Protein AF-A0A1I7Z7X7-F1 (afdb_monomer_lite)

Sequence (152 aa):
MQLVALAAGGVMTITGSTFNYYLDKIFGMIIESGWWLYVALTATLAVDRLLIFHCPNSSRISTLLLGLSWLLWIIVAVILSLPSYGITYNSDGRYYFWEYNNEEGSVIMAKVDLYYDLVVFSFTFVIYIVVFVYVIKVKSSRSKLLSSTLKP

pLDDT: mean 83.37, std 8.76, range [47.69, 94.94]

Foldseek 3Di:
DLVVLVVQLVVCQVVLHHDPPVVQQVSQLCNVLVVQLVLLVLLLVLVVLLCVLVPVPVVVVSVVSNVVSVVSSVVSSVLSPDPQWGWGCCDPSHSDDTATDPGPSSVVVVVVSVVSNVVSVVSSVVSVVVSVVSVVVVVVVVVVVVVVVPDD

Structure (mmCIF, N/CA/C/O backbone):
data_AF-A0A1I7Z7X7-F1
#
_entry.id   AF-A0A1I7Z7X7-F1
#
loop_
_atom_site.group_PDB
_atom_site.id
_atom_site.type_symbol
_atom_site.label_atom_id
_atom_site.label_alt_id
_atom_site.label_comp_id
_atom_site.label_asym_id
_atom_site.label_entity_id
_atom_site.label_seq_id
_atom_site.pdbx_PDB_ins_code
_atom_site.Cartn_x
_atom_site.Cartn_y
_atom_site.Cartn_z
_atom_site.occupancy
_atom_site.B_iso_or_equiv
_atom_site.auth_seq_id
_atom_site.auth_comp_id
_atom_site.auth_asym_id
_atom_site.auth_atom_id
_atom_site.pdbx_PDB_model_num
ATOM 1 N N . MET A 1 1 ? 2.830 8.952 -3.675 1.00 60.75 1 MET A N 1
ATOM 2 C CA . MET A 1 1 ? 4.023 8.777 -4.535 1.00 60.75 1 MET A CA 1
ATOM 3 C C . MET A 1 1 ? 3.721 8.057 -5.850 1.00 60.75 1 MET A C 1
ATOM 5 O O . MET A 1 1 ? 4.344 8.390 -6.846 1.00 60.75 1 MET A O 1
ATOM 9 N N . GLN A 1 2 ? 2.734 7.155 -5.905 1.00 78.69 2 GLN A N 1
ATOM 10 C CA . GLN A 1 2 ? 2.407 6.372 -7.111 1.00 78.69 2 GLN A CA 1
ATOM 11 C C . GLN A 1 2 ? 1.992 7.207 -8.339 1.00 78.69 2 GLN A C 1
ATOM 13 O O . GLN A 1 2 ? 2.300 6.836 -9.464 1.00 78.69 2 GLN A O 1
ATOM 18 N N . LEU A 1 3 ? 1.350 8.365 -8.138 1.00 83.06 3 LEU A N 1
ATOM 19 C CA . LEU A 1 3 ? 0.850 9.220 -9.227 1.00 83.06 3 LEU A CA 1
ATOM 20 C C . LEU A 1 3 ? 1.932 9.663 -10.220 1.00 83.06 3 LEU A C 1
ATOM 22 O O . LEU A 1 3 ? 1.652 9.761 -11.408 1.00 83.06 3 LEU A O 1
ATOM 26 N N . VAL A 1 4 ? 3.159 9.914 -9.752 1.00 83.06 4 VAL A N 1
ATOM 27 C CA . VAL A 1 4 ? 4.264 10.354 -10.622 1.00 83.06 4 VAL A CA 1
ATOM 28 C C . VAL A 1 4 ? 4.640 9.249 -11.605 1.00 83.06 4 VAL A C 1
ATOM 30 O O . VAL A 1 4 ? 4.779 9.493 -12.799 1.00 83.06 4 VAL A O 1
ATOM 33 N N . ALA A 1 5 ? 4.751 8.023 -11.106 1.00 82.31 5 ALA A N 1
ATOM 34 C CA . ALA A 1 5 ? 5.102 6.865 -11.911 1.00 82.31 5 ALA A CA 1
ATOM 35 C C . ALA A 1 5 ? 3.940 6.415 -12.820 1.00 82.31 5 ALA A C 1
ATOM 37 O O . ALA A 1 5 ? 4.174 5.979 -13.943 1.00 82.31 5 ALA A O 1
ATOM 38 N N . LEU A 1 6 ? 2.684 6.601 -12.393 1.00 83.62 6 LEU A N 1
ATOM 39 C CA . LEU A 1 6 ? 1.504 6.390 -13.242 1.00 83.62 6 LEU A CA 1
ATOM 40 C C . LEU A 1 6 ? 1.415 7.423 -14.374 1.00 83.62 6 LEU A C 1
ATOM 42 O O . LEU A 1 6 ? 1.128 7.062 -15.512 1.00 83.62 6 LEU A O 1
ATOM 46 N N . ALA A 1 7 ? 1.705 8.696 -14.089 1.00 85.12 7 ALA A N 1
ATOM 47 C CA . ALA A 1 7 ? 1.772 9.739 -15.109 1.00 85.12 7 ALA A CA 1
ATOM 48 C C . ALA A 1 7 ? 2.897 9.462 -16.120 1.00 85.12 7 ALA A C 1
ATOM 50 O O . ALA A 1 7 ? 2.679 9.575 -17.324 1.00 85.12 7 ALA A O 1
ATOM 51 N N . ALA A 1 8 ? 4.073 9.038 -15.641 1.00 83.38 8 ALA A N 1
ATOM 52 C CA . ALA A 1 8 ? 5.174 8.601 -16.497 1.00 83.38 8 ALA A CA 1
ATOM 53 C C . ALA A 1 8 ? 4.780 7.388 -17.361 1.00 83.38 8 ALA A C 1
ATOM 55 O O . ALA A 1 8 ? 5.056 7.384 -18.558 1.00 83.38 8 ALA A O 1
ATOM 56 N N . GLY A 1 9 ? 4.072 6.410 -16.784 1.00 81.44 9 GLY A N 1
ATOM 57 C CA . GLY A 1 9 ? 3.493 5.276 -17.510 1.00 81.44 9 GLY A CA 1
ATOM 58 C C . GLY A 1 9 ? 2.558 5.711 -18.637 1.00 81.44 9 GLY A C 1
ATOM 59 O O . GLY A 1 9 ? 2.732 5.280 -19.770 1.00 81.44 9 GLY A O 1
ATOM 60 N N . GLY A 1 10 ? 1.639 6.642 -18.365 1.00 83.12 10 GLY A N 1
ATOM 61 C CA . GLY A 1 10 ? 0.731 7.175 -19.384 1.00 83.12 10 GLY A CA 1
ATOM 62 C C . GLY A 1 10 ? 1.456 7.851 -20.553 1.00 83.12 10 GLY A C 1
ATOM 63 O O . GLY A 1 10 ? 1.054 7.682 -21.703 1.00 83.12 10 GLY A O 1
ATOM 64 N N . VAL A 1 11 ? 2.556 8.567 -20.289 1.00 84.62 11 VAL A N 1
ATOM 65 C CA . VAL A 1 11 ? 3.411 9.118 -21.356 1.00 84.62 11 VAL A CA 1
ATOM 66 C C . VAL A 1 11 ? 4.039 7.992 -22.184 1.00 84.62 11 VAL A C 1
ATOM 68 O O . VAL A 1 11 ? 3.977 8.052 -23.409 1.00 84.62 11 VAL A O 1
ATOM 71 N N . MET A 1 12 ? 4.572 6.950 -21.537 1.00 81.56 12 MET A N 1
ATOM 72 C CA . MET A 1 12 ? 5.180 5.796 -22.215 1.00 81.56 12 MET A CA 1
ATOM 73 C C . MET A 1 12 ? 4.182 5.005 -23.073 1.00 81.56 12 MET A C 1
ATOM 75 O O . MET A 1 12 ? 4.541 4.556 -24.162 1.00 81.56 12 MET A O 1
ATOM 79 N N . THR A 1 13 ? 2.919 4.883 -22.644 1.00 84.50 13 THR A N 1
ATOM 80 C CA . THR A 1 13 ? 1.849 4.294 -23.470 1.00 84.50 13 THR A CA 1
ATOM 81 C C . THR A 1 13 ? 1.622 5.098 -24.746 1.00 84.50 13 THR A C 1
ATOM 83 O O . THR A 1 13 ? 1.505 4.523 -25.824 1.00 84.50 13 THR A O 1
ATOM 86 N N . ILE A 1 14 ? 1.553 6.431 -24.634 1.00 85.44 14 ILE A N 1
ATOM 87 C CA . ILE A 1 14 ? 1.267 7.319 -25.770 1.00 85.44 14 ILE A CA 1
ATOM 88 C C . ILE A 1 14 ? 2.418 7.299 -26.777 1.00 85.44 14 ILE A C 1
ATOM 90 O O . ILE A 1 14 ? 2.178 7.290 -27.983 1.00 85.44 14 ILE A O 1
ATOM 94 N N . THR A 1 15 ? 3.665 7.297 -26.301 1.00 81.94 15 THR A N 1
ATOM 95 C CA . THR A 1 15 ? 4.845 7.308 -27.174 1.00 81.94 15 THR A CA 1
ATOM 96 C C . THR A 1 15 ? 5.222 5.924 -27.696 1.00 81.94 15 THR A C 1
ATOM 98 O O . THR A 1 15 ? 6.055 5.834 -28.596 1.00 81.94 15 THR A O 1
ATOM 101 N N . GLY A 1 16 ? 4.636 4.850 -27.152 1.00 76.12 16 GLY A N 1
ATOM 102 C CA . GLY A 1 16 ? 4.978 3.471 -27.508 1.00 76.12 16 GLY A CA 1
ATOM 103 C C . GLY A 1 16 ? 6.444 3.133 -27.222 1.00 76.12 16 GLY A C 1
ATOM 104 O O . GLY A 1 16 ? 7.047 2.340 -27.940 1.00 76.12 16 GLY A O 1
ATOM 105 N N . SER A 1 17 ? 7.039 3.784 -26.221 1.00 78.38 17 SER A N 1
ATOM 106 C CA . SER A 1 17 ? 8.458 3.665 -25.885 1.00 78.38 17 SER A CA 1
ATOM 107 C C . SER A 1 17 ? 8.653 3.739 -24.379 1.00 78.38 17 SER A C 1
ATOM 109 O O . SER A 1 17 ? 7.992 4.536 -23.715 1.00 78.38 17 SER A O 1
ATOM 111 N N . THR A 1 18 ? 9.630 3.014 -23.844 1.00 77.44 18 THR A N 1
ATOM 112 C CA . THR A 1 18 ? 10.016 3.145 -22.435 1.00 77.44 18 THR A CA 1
ATOM 113 C C . THR A 1 18 ? 11.154 4.131 -22.233 1.00 77.44 18 THR A C 1
ATOM 115 O O . THR A 1 18 ? 11.953 4.395 -23.135 1.00 77.44 18 THR A O 1
ATOM 118 N N . PHE A 1 19 ? 11.265 4.650 -21.011 1.00 76.38 19 PHE A N 1
ATOM 119 C CA . PHE A 1 19 ? 12.480 5.330 -20.572 1.00 76.38 19 PHE A CA 1
ATOM 120 C C . PHE A 1 19 ? 13.672 4.355 -20.503 1.00 76.38 19 PHE A C 1
ATOM 122 O O . PHE A 1 19 ? 13.554 3.153 -20.753 1.00 76.38 19 PHE A O 1
ATOM 129 N N . ASN A 1 20 ? 14.850 4.882 -20.154 1.00 82.19 20 ASN A N 1
ATOM 130 C CA . ASN A 1 20 ? 16.025 4.066 -19.852 1.00 82.19 20 ASN A CA 1
ATOM 131 C C . ASN A 1 20 ? 15.691 3.028 -18.760 1.00 82.19 20 ASN A C 1
ATOM 133 O O . ASN A 1 20 ? 15.005 3.364 -17.795 1.00 82.19 20 ASN A O 1
ATOM 137 N N . TYR A 1 21 ? 16.220 1.807 -18.890 1.00 79.25 21 TYR A N 1
ATOM 138 C CA . TYR A 1 21 ? 16.002 0.679 -17.975 1.00 79.25 21 TYR A CA 1
ATOM 139 C C . TYR A 1 21 ? 16.059 1.054 -16.486 1.00 79.25 21 TYR A C 1
ATOM 141 O O . TYR A 1 21 ? 15.204 0.647 -15.705 1.00 79.25 21 TYR A O 1
ATOM 149 N N . TYR A 1 22 ? 17.032 1.878 -16.083 1.00 80.38 22 TYR A N 1
ATOM 150 C CA . TYR A 1 22 ? 17.163 2.286 -14.682 1.00 80.38 22 TYR A CA 1
ATOM 151 C C . TYR A 1 22 ? 16.021 3.192 -14.211 1.00 80.38 22 TYR A C 1
ATOM 153 O O . TYR A 1 22 ? 15.560 3.055 -13.081 1.00 80.38 22 TYR A O 1
ATOM 161 N N . LEU A 1 23 ? 15.553 4.107 -15.064 1.00 81.88 23 LEU A N 1
ATOM 162 C CA . LEU A 1 23 ? 14.419 4.977 -14.743 1.00 81.88 23 LEU A CA 1
ATOM 163 C C . LEU A 1 23 ? 13.116 4.186 -14.702 1.00 81.88 23 LEU A C 1
ATOM 165 O O . LEU A 1 23 ? 12.315 4.387 -13.793 1.00 81.88 23 LEU A O 1
ATOM 169 N N . ASP A 1 24 ? 12.943 3.264 -15.647 1.00 81.88 24 ASP A N 1
ATOM 170 C CA . ASP A 1 24 ? 11.795 2.365 -15.690 1.00 81.88 24 ASP A CA 1
ATOM 171 C C . ASP A 1 24 ? 11.706 1.547 -14.393 1.00 81.88 24 ASP A C 1
ATOM 173 O O . ASP A 1 24 ? 10.704 1.575 -13.683 1.00 81.88 24 ASP A O 1
ATOM 177 N N . LYS A 1 25 ? 12.829 0.955 -13.977 1.00 83.31 25 LYS A N 1
ATOM 178 C CA . LYS A 1 25 ? 12.916 0.196 -12.729 1.00 83.31 25 LYS A CA 1
ATOM 179 C C . LYS A 1 25 ? 12.616 1.035 -11.481 1.00 83.31 25 LYS A C 1
ATOM 181 O O . LYS A 1 25 ? 11.954 0.553 -10.563 1.00 83.31 25 LYS A O 1
ATOM 186 N N . ILE A 1 26 ? 13.084 2.285 -11.428 1.00 86.06 26 ILE A N 1
ATOM 187 C CA . ILE A 1 26 ? 12.782 3.195 -10.310 1.00 86.06 26 ILE A CA 1
ATOM 188 C C . ILE A 1 26 ? 11.278 3.476 -10.242 1.00 86.06 26 ILE A C 1
ATOM 190 O O . ILE A 1 26 ? 10.702 3.443 -9.154 1.00 86.06 26 ILE A O 1
ATOM 194 N N . PHE A 1 27 ? 10.627 3.727 -11.379 1.00 85.19 27 PHE A N 1
ATOM 195 C CA . PHE A 1 27 ? 9.184 3.951 -11.414 1.00 85.19 27 PHE A CA 1
ATOM 196 C C . PHE A 1 27 ? 8.393 2.704 -11.009 1.00 85.19 27 PHE A C 1
ATOM 198 O O . PHE A 1 27 ? 7.480 2.829 -10.190 1.00 85.19 27 PHE A O 1
ATOM 205 N N . GLY A 1 28 ? 8.787 1.517 -11.481 1.00 84.62 28 GLY A N 1
ATOM 206 C CA . GLY A 1 28 ? 8.205 0.245 -11.047 1.00 84.62 28 GLY A CA 1
ATOM 207 C C . GLY A 1 28 ? 8.331 0.034 -9.535 1.00 84.62 28 GLY A C 1
ATOM 208 O O . GLY A 1 28 ? 7.341 -0.235 -8.857 1.00 84.62 28 GLY A O 1
ATOM 209 N N . MET A 1 29 ? 9.521 0.272 -8.970 1.00 87.62 29 MET A N 1
ATOM 210 C CA . MET A 1 29 ? 9.757 0.190 -7.522 1.00 87.62 29 MET A CA 1
ATOM 211 C C . MET A 1 29 ? 8.874 1.166 -6.731 1.00 87.62 29 MET A C 1
ATOM 213 O O . MET A 1 29 ? 8.309 0.786 -5.704 1.00 87.62 29 MET A O 1
ATOM 217 N N . ILE A 1 30 ? 8.722 2.411 -7.196 1.00 87.38 30 ILE A N 1
ATOM 218 C CA . ILE A 1 30 ? 7.890 3.426 -6.528 1.00 87.38 30 ILE A CA 1
ATOM 219 C C . ILE A 1 30 ? 6.411 3.026 -6.525 1.00 87.38 30 ILE A C 1
ATOM 221 O O . ILE A 1 30 ? 5.719 3.268 -5.531 1.00 87.38 30 ILE A O 1
ATOM 225 N N . ILE A 1 31 ? 5.911 2.460 -7.625 1.00 88.69 31 ILE A N 1
ATOM 226 C CA . ILE A 1 31 ? 4.507 2.043 -7.730 1.00 88.69 31 ILE A CA 1
ATOM 227 C C . ILE A 1 31 ? 4.223 0.903 -6.767 1.00 88.69 31 ILE A C 1
ATOM 229 O O . ILE A 1 31 ? 3.298 1.016 -5.959 1.00 88.69 31 ILE A O 1
ATOM 233 N N . GLU A 1 32 ? 5.052 -0.133 -6.826 1.00 88.00 32 GLU A N 1
ATOM 234 C CA . GLU A 1 32 ? 4.818 -1.381 -6.114 1.00 88.00 32 GLU A CA 1
ATOM 235 C C . GLU A 1 32 ? 5.052 -1.244 -4.617 1.00 88.00 32 GLU A C 1
ATOM 237 O O . GLU A 1 32 ? 4.177 -1.543 -3.810 1.00 88.00 32 GLU A O 1
ATOM 242 N N . SER A 1 33 ? 6.191 -0.673 -4.217 1.00 89.38 33 SER A 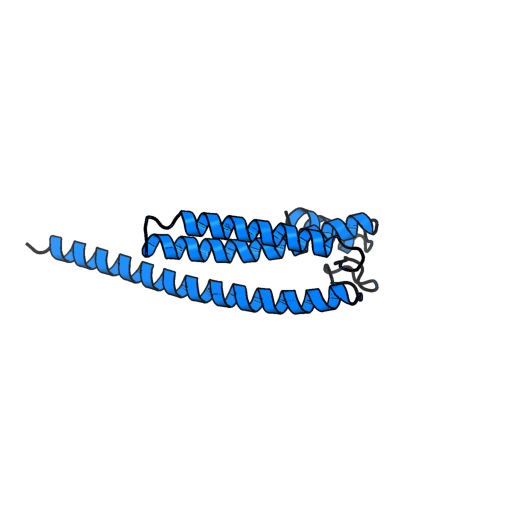N 1
ATOM 243 C CA . SER A 1 33 ? 6.417 -0.378 -2.800 1.00 89.38 33 SER A CA 1
ATOM 244 C C . SER A 1 33 ? 5.343 0.582 -2.276 1.00 89.38 33 SER A C 1
ATOM 246 O O . SER A 1 33 ? 4.831 0.413 -1.169 1.00 89.38 33 SER A O 1
ATOM 248 N N . GLY A 1 34 ? 4.929 1.560 -3.089 1.00 88.88 34 GLY A N 1
ATOM 249 C CA . GLY A 1 34 ? 3.831 2.459 -2.758 1.00 88.88 34 GLY A CA 1
ATOM 250 C C . GLY A 1 34 ? 2.501 1.736 -2.532 1.00 88.88 34 GLY A C 1
ATOM 251 O O . GLY A 1 34 ? 1.738 2.166 -1.666 1.00 88.88 34 GLY A O 1
ATOM 252 N N . TRP A 1 35 ? 2.240 0.650 -3.264 1.00 89.75 35 TRP A N 1
ATOM 253 C CA . TRP A 1 35 ? 1.025 -0.156 -3.134 1.00 89.75 35 TRP A CA 1
ATOM 254 C C . TRP A 1 35 ? 1.011 -0.887 -1.798 1.00 89.75 35 TRP A C 1
ATOM 256 O O . TRP A 1 35 ? 0.088 -0.706 -1.007 1.00 89.75 35 TRP A O 1
ATOM 266 N N . TRP A 1 36 ? 2.106 -1.574 -1.479 1.00 90.31 36 TRP A N 1
ATOM 267 C CA . TRP A 1 36 ? 2.291 -2.261 -0.202 1.00 90.31 36 TRP A CA 1
ATOM 268 C C . TRP A 1 36 ? 2.120 -1.324 0.994 1.00 90.31 36 TRP A C 1
ATOM 270 O O . TRP A 1 36 ? 1.410 -1.637 1.951 1.00 90.31 36 TRP A O 1
ATOM 280 N N . LEU A 1 37 ? 2.729 -0.135 0.933 1.00 91.00 37 LEU A N 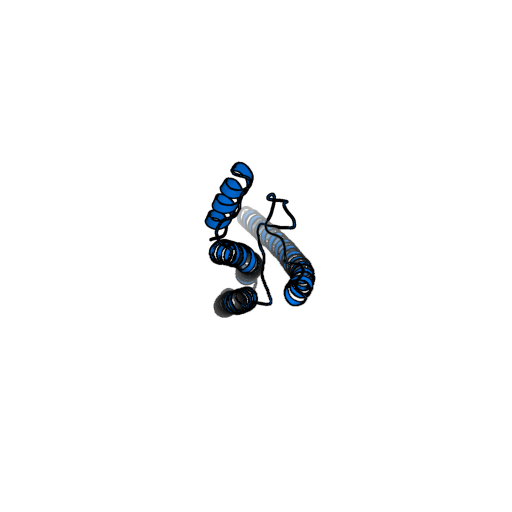1
ATOM 281 C CA . LEU A 1 37 ? 2.571 0.866 1.985 1.00 91.00 37 LEU A CA 1
ATOM 282 C C . LEU A 1 37 ? 1.121 1.347 2.086 1.00 91.00 37 LEU A C 1
ATOM 284 O O . LEU A 1 37 ? 0.603 1.480 3.192 1.00 91.00 37 LEU A O 1
ATOM 288 N N . TYR A 1 38 ? 0.460 1.611 0.958 1.00 91.12 38 TYR A N 1
ATOM 289 C CA . TYR A 1 38 ? -0.937 2.037 0.948 1.00 91.12 38 TYR A CA 1
ATOM 290 C C . TYR A 1 38 ? -1.840 0.995 1.619 1.00 91.12 38 TYR A C 1
ATOM 292 O O . TYR A 1 38 ? -2.580 1.331 2.546 1.00 91.12 38 TYR A O 1
ATOM 300 N N . VAL A 1 39 ? -1.717 -0.271 1.225 1.00 91.56 39 VAL A N 1
ATOM 301 C CA . VAL A 1 39 ? -2.486 -1.387 1.787 1.00 91.56 39 VAL A CA 1
ATOM 302 C C . VAL A 1 39 ? -2.215 -1.532 3.293 1.00 91.56 39 VAL A C 1
ATOM 304 O O . VAL A 1 39 ? -3.158 -1.521 4.090 1.00 91.56 39 VAL A O 1
ATOM 307 N N . ALA A 1 40 ? -0.950 -1.517 3.726 1.00 91.50 40 ALA A N 1
ATOM 308 C CA . ALA A 1 40 ? -0.585 -1.562 5.146 1.00 91.50 40 ALA A CA 1
ATOM 309 C C . ALA A 1 40 ? -1.157 -0.384 5.965 1.00 91.50 40 ALA A C 1
ATOM 311 O O . ALA A 1 40 ? -1.661 -0.563 7.081 1.00 91.50 40 ALA A O 1
ATOM 312 N N . LEU A 1 41 ? -1.121 0.832 5.410 1.00 92.38 41 LEU A N 1
ATOM 313 C CA . LEU A 1 41 ? -1.668 2.024 6.059 1.00 92.38 41 LEU A CA 1
ATOM 314 C C . LEU A 1 41 ? -3.193 1.968 6.168 1.00 92.38 41 LEU A C 1
ATOM 316 O O . LEU A 1 41 ? -3.735 2.381 7.194 1.00 92.38 41 LEU A O 1
ATOM 320 N N . THR A 1 42 ? -3.897 1.435 5.163 1.00 92.88 42 THR A N 1
ATOM 321 C CA . THR A 1 42 ? -5.359 1.264 5.245 1.00 92.88 42 THR A CA 1
ATOM 322 C C . THR A 1 42 ? -5.757 0.293 6.356 1.00 92.88 42 THR A C 1
ATOM 324 O O . THR A 1 42 ? -6.672 0.596 7.126 1.00 92.88 42 THR A O 1
ATOM 327 N N . ALA A 1 43 ? -5.020 -0.808 6.523 1.00 90.06 43 ALA A N 1
ATOM 328 C CA . ALA A 1 43 ? -5.227 -1.739 7.629 1.00 90.06 43 ALA A CA 1
ATOM 329 C C . ALA A 1 43 ? -4.933 -1.089 8.990 1.00 90.06 43 ALA A C 1
ATOM 331 O O . ALA A 1 43 ? -5.728 -1.207 9.924 1.00 90.06 43 ALA A O 1
ATOM 332 N N . THR A 1 44 ? -3.831 -0.338 9.095 1.00 92.44 44 THR A N 1
ATOM 333 C CA . THR A 1 44 ? -3.476 0.406 10.315 1.00 92.44 44 THR A CA 1
ATOM 334 C C . THR A 1 44 ? -4.560 1.420 10.689 1.00 92.44 44 THR A C 1
ATOM 336 O O . THR A 1 44 ? -4.959 1.500 11.849 1.00 92.44 44 THR A O 1
ATOM 339 N N . LEU A 1 45 ? -5.101 2.149 9.708 1.00 91.19 45 LEU A N 1
ATOM 340 C CA . LEU A 1 45 ? -6.195 3.099 9.910 1.00 91.19 45 LEU A CA 1
ATOM 341 C C . LEU A 1 45 ? -7.489 2.408 10.366 1.00 91.19 45 LEU A C 1
ATOM 343 O O . LEU A 1 45 ? -8.221 2.949 11.196 1.00 91.19 45 LEU A O 1
ATOM 347 N N . ALA A 1 46 ? -7.791 1.223 9.832 1.00 91.00 46 ALA A N 1
ATOM 348 C CA . ALA A 1 46 ? -8.950 0.448 10.260 1.00 91.00 46 ALA A CA 1
ATOM 349 C C . ALA A 1 46 ? -8.826 0.036 11.737 1.00 91.00 46 ALA A C 1
ATOM 351 O O . ALA A 1 46 ? -9.779 0.203 12.504 1.00 91.00 46 ALA A O 1
ATOM 352 N N . VAL A 1 47 ? -7.642 -0.431 12.152 1.00 89.69 47 VAL A N 1
ATOM 353 C CA . VAL A 1 47 ? -7.347 -0.769 13.554 1.00 89.69 47 VAL A CA 1
ATOM 354 C C . VAL A 1 47 ? -7.436 0.465 14.450 1.00 89.69 47 VAL A C 1
ATOM 356 O O . VAL A 1 47 ? -8.074 0.402 15.497 1.00 89.69 47 VAL A O 1
ATOM 359 N N . ASP A 1 48 ? -6.867 1.597 14.036 1.00 90.00 48 ASP A N 1
ATOM 360 C CA . ASP A 1 48 ? -6.932 2.847 14.799 1.00 90.00 48 ASP A CA 1
ATOM 361 C C . ASP A 1 48 ? -8.386 3.265 15.082 1.00 90.00 48 ASP A C 1
ATOM 363 O O . ASP A 1 48 ? -8.762 3.532 16.226 1.00 90.00 48 ASP A O 1
ATOM 367 N N . ARG A 1 49 ? -9.260 3.186 14.068 1.00 87.25 49 ARG A N 1
ATOM 368 C CA . ARG A 1 49 ? -10.697 3.453 14.241 1.00 87.25 49 ARG A CA 1
ATOM 369 C C . ARG A 1 49 ? -11.376 2.487 15.205 1.00 87.25 49 ARG A C 1
ATOM 371 O O . ARG A 1 49 ? -12.255 2.910 15.951 1.00 87.25 49 ARG A O 1
ATOM 378 N N . LEU A 1 50 ? -11.004 1.209 15.198 1.00 87.56 50 LEU A N 1
ATOM 379 C CA . LEU A 1 50 ? -11.532 0.226 16.147 1.00 87.56 50 LEU A CA 1
ATOM 380 C C . LEU A 1 50 ? -11.091 0.540 17.582 1.00 87.56 50 LEU A C 1
ATOM 382 O O . LEU A 1 50 ? -11.896 0.474 18.514 1.00 87.56 50 LEU A O 1
ATOM 386 N N . LEU A 1 51 ? -9.827 0.921 17.748 1.00 85.25 51 LEU A N 1
ATOM 387 C CA . LEU A 1 51 ? -9.226 1.245 19.035 1.00 85.25 51 LEU A CA 1
ATOM 388 C C . LEU A 1 51 ? -9.895 2.451 19.707 1.00 85.25 51 LEU A C 1
ATOM 390 O O . LEU A 1 51 ? -10.147 2.390 20.909 1.00 85.25 51 LEU A O 1
ATOM 394 N N . ILE A 1 52 ? -10.297 3.474 18.943 1.00 84.75 52 ILE A N 1
ATOM 395 C CA . ILE A 1 52 ? -11.060 4.628 19.460 1.00 84.75 52 ILE A CA 1
ATOM 396 C C . ILE A 1 52 ? -12.331 4.191 20.210 1.00 84.75 52 ILE A C 1
ATOM 398 O O . ILE A 1 52 ? -12.684 4.791 21.226 1.00 84.75 52 ILE A O 1
ATOM 402 N N . PHE A 1 53 ? -13.017 3.144 19.742 1.00 78.94 53 PHE A N 1
ATOM 403 C CA . PHE A 1 53 ? -14.249 2.662 20.376 1.00 78.94 53 PHE A CA 1
ATOM 404 C C . PHE A 1 53 ? -14.008 1.695 21.538 1.00 78.94 53 PHE A C 1
ATOM 406 O O . PHE A 1 53 ? -14.866 1.596 22.415 1.00 78.94 53 PHE A O 1
ATOM 413 N N . HIS A 1 54 ? -12.885 0.971 21.551 1.00 75.00 54 HIS A N 1
ATOM 414 C CA . HIS A 1 54 ? -12.621 -0.058 22.559 1.00 75.00 54 HIS A CA 1
ATOM 415 C C . HIS A 1 54 ? -11.760 0.443 23.727 1.00 75.00 54 HIS A C 1
ATOM 417 O O . HIS A 1 54 ? -12.057 0.127 24.878 1.00 75.00 54 HIS A O 1
ATOM 423 N N . CYS A 1 55 ? -10.700 1.217 23.463 1.00 69.62 55 CYS A N 1
ATOM 424 C CA . CYS A 1 55 ? -9.733 1.658 24.472 1.00 69.62 55 CYS A CA 1
ATOM 425 C C . CYS A 1 55 ? -9.165 3.057 24.146 1.00 69.62 55 CYS A C 1
ATOM 427 O O . CYS A 1 55 ? -8.285 3.179 23.301 1.00 69.62 55 CYS A O 1
ATOM 429 N N . PRO A 1 56 ? -9.545 4.121 24.876 1.00 65.50 56 PRO A N 1
ATOM 430 C CA . PRO A 1 56 ? -9.060 5.481 24.607 1.00 65.50 56 PRO A CA 1
ATOM 431 C C . PRO A 1 56 ? -7.552 5.705 24.859 1.00 65.50 56 PRO A C 1
ATOM 433 O O . PRO A 1 56 ? -7.037 6.766 24.524 1.00 65.50 56 PRO A O 1
ATOM 436 N N . ASN A 1 57 ? -6.826 4.728 25.421 1.00 65.81 57 ASN A N 1
A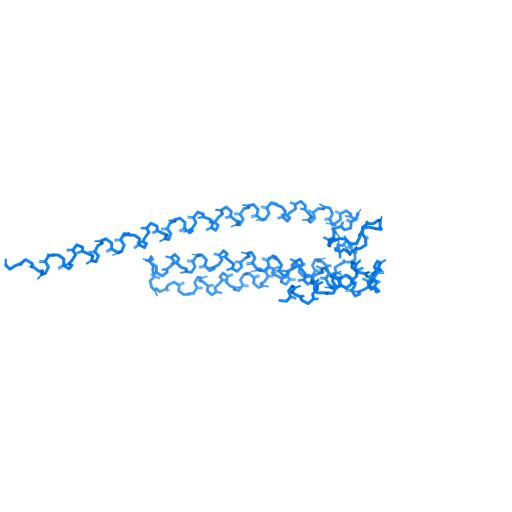TOM 437 C CA . ASN A 1 57 ? -5.395 4.843 25.745 1.00 65.81 57 ASN A CA 1
ATOM 438 C C . ASN A 1 57 ? -4.472 3.963 24.873 1.00 65.81 57 ASN A C 1
ATOM 440 O O . ASN A 1 57 ? -3.290 3.798 25.170 1.00 65.81 57 ASN A O 1
ATOM 444 N N . SER A 1 58 ? -4.987 3.367 23.796 1.00 69.50 58 SER A N 1
ATOM 445 C CA . SER A 1 58 ? -4.221 2.462 22.926 1.00 69.50 58 SER A CA 1
ATOM 446 C C . SER A 1 58 ? -3.490 3.162 21.774 1.00 69.50 58 SER A C 1
ATOM 448 O O . SER A 1 58 ? -3.081 2.493 20.828 1.00 69.50 58 SER A O 1
ATOM 450 N N . SER A 1 59 ? -3.274 4.481 21.843 1.00 76.69 59 SER A N 1
ATOM 451 C CA . SER A 1 59 ? -2.567 5.247 20.798 1.00 76.69 59 SER A CA 1
ATOM 452 C C . SER A 1 59 ? -1.180 4.678 20.475 1.00 76.69 59 SER A C 1
ATOM 454 O O . SER A 1 59 ? -0.738 4.708 19.330 1.00 76.69 59 SER A O 1
ATOM 456 N N . ARG A 1 60 ? -0.521 4.064 21.466 1.00 82.06 60 ARG A N 1
ATOM 457 C 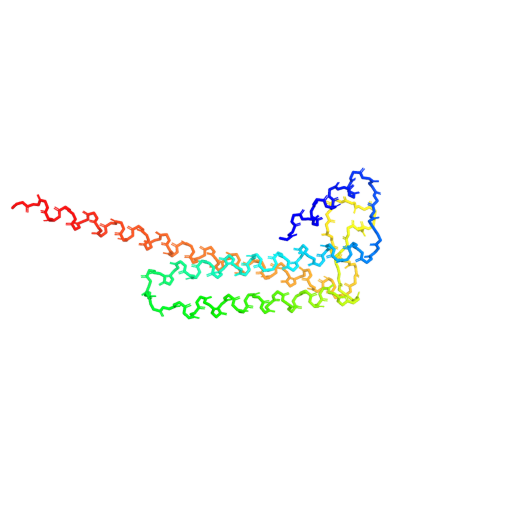CA . ARG A 1 60 ? 0.769 3.375 21.305 1.00 82.06 60 ARG A CA 1
ATOM 458 C C . ARG A 1 60 ? 0.715 2.229 20.291 1.00 82.06 60 ARG A C 1
ATOM 460 O O . ARG A 1 60 ? 1.698 2.011 19.591 1.00 82.06 60 ARG A O 1
ATOM 467 N N . ILE A 1 61 ? -0.408 1.512 20.208 1.00 85.06 61 ILE A N 1
ATOM 468 C CA . ILE A 1 61 ? -0.577 0.375 19.291 1.00 85.06 61 ILE A CA 1
ATOM 469 C C . ILE A 1 61 ? -0.684 0.881 17.851 1.00 85.06 61 ILE A C 1
ATOM 471 O O . ILE A 1 61 ? 0.019 0.368 16.983 1.00 85.06 61 ILE A O 1
ATOM 475 N N . SER A 1 62 ? -1.482 1.924 17.607 1.00 85.38 62 SER A N 1
ATOM 476 C CA . SER A 1 62 ? -1.585 2.554 16.285 1.00 85.38 62 SER A CA 1
ATOM 477 C C . SER A 1 62 ? -0.238 3.107 15.816 1.00 85.38 62 SER A C 1
ATOM 479 O O . SER A 1 62 ? 0.157 2.879 14.675 1.00 85.38 62 SER A O 1
ATOM 481 N N . THR A 1 63 ? 0.516 3.769 16.701 1.00 86.94 63 THR A N 1
ATOM 482 C CA . THR A 1 63 ? 1.860 4.274 16.374 1.00 86.94 63 THR A CA 1
ATOM 483 C C . THR A 1 63 ? 2.843 3.142 16.068 1.00 86.94 63 THR A C 1
ATOM 485 O O . THR A 1 63 ? 3.662 3.270 15.159 1.00 86.94 63 THR A O 1
ATOM 488 N N . LEU A 1 64 ? 2.759 2.017 16.785 1.00 89.94 64 LEU A N 1
ATOM 489 C CA . LEU A 1 64 ? 3.600 0.848 16.530 1.00 89.94 64 LEU A CA 1
ATOM 490 C C . LEU A 1 64 ? 3.266 0.191 15.181 1.00 89.94 64 LEU A C 1
ATOM 492 O O . LEU A 1 64 ? 4.178 -0.099 14.411 1.00 89.94 64 LEU A O 1
ATOM 496 N N . LEU A 1 65 ? 1.980 0.016 14.861 1.00 89.00 65 LEU A N 1
ATOM 497 C CA . LEU A 1 65 ? 1.519 -0.492 13.561 1.00 89.00 65 LEU A CA 1
ATOM 498 C C . LEU A 1 65 ? 1.938 0.421 12.404 1.00 89.00 65 LEU A C 1
ATOM 500 O O . LEU A 1 65 ? 2.363 -0.060 11.352 1.00 89.00 65 LEU A O 1
ATOM 504 N N . LEU A 1 66 ? 1.886 1.737 12.616 1.00 91.31 66 LEU A N 1
ATOM 505 C CA . LEU A 1 66 ? 2.385 2.716 11.657 1.00 91.31 66 LEU A CA 1
ATOM 506 C C . LEU A 1 66 ? 3.889 2.532 11.423 1.00 91.31 66 LEU A C 1
ATOM 508 O O . LEU A 1 66 ? 4.324 2.459 10.276 1.00 91.31 66 LEU A O 1
ATOM 512 N N . GLY A 1 67 ? 4.674 2.396 12.496 1.00 91.25 67 GLY A N 1
ATOM 513 C CA . GLY A 1 67 ? 6.107 2.114 12.404 1.00 91.25 67 GLY A CA 1
ATOM 514 C C . GLY A 1 67 ? 6.407 0.817 11.645 1.00 91.25 67 GLY A C 1
ATOM 515 O O . GLY A 1 67 ? 7.261 0.811 10.762 1.00 91.25 67 GLY A O 1
ATOM 516 N N . LEU A 1 68 ? 5.660 -0.257 11.924 1.00 90.31 68 LEU A N 1
ATOM 517 C CA . LEU A 1 68 ? 5.780 -1.531 11.207 1.00 90.31 68 LEU A CA 1
ATOM 518 C C . LEU A 1 68 ? 5.416 -1.408 9.722 1.00 90.31 68 LEU A C 1
ATOM 520 O O . LEU A 1 68 ? 6.084 -2.015 8.890 1.00 90.31 68 LEU A O 1
ATOM 524 N N . SER A 1 69 ? 4.412 -0.599 9.378 1.00 91.38 69 SER A N 1
ATOM 525 C CA . SER A 1 69 ? 4.012 -0.356 7.983 1.00 91.38 69 SER A CA 1
ATOM 526 C C . SER A 1 69 ? 5.120 0.342 7.189 1.00 91.38 69 SER A C 1
ATOM 528 O O . SER A 1 69 ? 5.417 -0.037 6.058 1.00 91.38 69 SER A O 1
ATOM 530 N N . TRP A 1 70 ? 5.784 1.326 7.798 1.00 91.00 70 TRP A N 1
ATOM 531 C CA . TRP A 1 70 ? 6.939 1.993 7.190 1.00 91.00 70 TRP A CA 1
ATOM 532 C C . TRP A 1 70 ? 8.159 1.079 7.082 1.00 91.00 70 TRP A C 1
ATOM 534 O O . TRP A 1 70 ? 8.869 1.118 6.079 1.00 91.00 70 TRP A O 1
ATOM 544 N N . LEU A 1 71 ? 8.398 0.236 8.086 1.00 92.25 71 LEU A N 1
ATOM 545 C CA . LEU A 1 71 ? 9.480 -0.743 8.047 1.00 92.25 71 LEU A CA 1
ATOM 546 C C . LEU A 1 71 ? 9.252 -1.769 6.926 1.00 92.25 71 LEU A C 1
ATOM 548 O O . LEU A 1 71 ? 10.176 -2.046 6.163 1.00 92.25 71 LEU A O 1
ATOM 552 N N . LEU A 1 72 ? 8.020 -2.269 6.777 1.00 90.94 72 LEU A N 1
ATOM 553 C CA . LEU A 1 72 ? 7.622 -3.146 5.672 1.00 90.94 72 LEU A CA 1
ATOM 554 C C . LEU A 1 72 ? 7.892 -2.482 4.316 1.00 90.94 72 LEU A C 1
ATOM 556 O O . LEU A 1 72 ? 8.481 -3.107 3.437 1.00 90.94 72 LEU A O 1
ATOM 560 N N . TRP A 1 73 ? 7.529 -1.206 4.168 1.00 91.38 73 TRP A N 1
ATOM 561 C CA . TRP A 1 73 ? 7.795 -0.449 2.946 1.00 91.38 73 TRP A CA 1
ATOM 562 C C . TRP A 1 73 ? 9.285 -0.390 2.596 1.00 91.38 73 TRP A C 1
ATOM 564 O O . TRP A 1 73 ? 9.643 -0.646 1.449 1.00 91.38 73 TRP A O 1
ATOM 574 N N . ILE A 1 74 ? 10.159 -0.111 3.571 1.00 90.88 74 ILE A N 1
ATOM 575 C CA . ILE A 1 74 ? 11.614 -0.081 3.345 1.00 90.88 74 ILE A CA 1
ATOM 576 C C . ILE A 1 74 ? 12.110 -1.450 2.876 1.00 90.88 74 ILE A C 1
ATOM 578 O O . ILE A 1 74 ? 12.874 -1.520 1.917 1.00 90.88 74 ILE A O 1
ATOM 582 N N . ILE A 1 75 ? 11.666 -2.536 3.517 1.00 90.62 75 ILE A N 1
ATOM 583 C CA . ILE A 1 75 ? 12.061 -3.898 3.131 1.00 90.62 75 ILE A CA 1
ATOM 584 C C . ILE A 1 75 ? 11.660 -4.184 1.681 1.00 90.62 75 ILE A C 1
ATOM 586 O O . ILE A 1 75 ? 12.497 -4.610 0.887 1.00 90.62 75 ILE A O 1
ATOM 590 N N . VAL A 1 76 ? 10.405 -3.912 1.319 1.00 88.81 76 VAL A N 1
ATOM 591 C CA . VAL A 1 76 ? 9.888 -4.151 -0.037 1.00 88.81 76 VAL A CA 1
ATOM 592 C C . VAL A 1 76 ? 10.615 -3.283 -1.064 1.00 88.81 76 VAL A C 1
ATOM 594 O O . VAL A 1 76 ? 11.027 -3.783 -2.108 1.00 88.81 76 VAL A O 1
ATOM 597 N N . ALA A 1 77 ? 10.856 -2.006 -0.756 1.00 87.69 77 ALA A N 1
ATOM 598 C CA . ALA A 1 77 ? 11.608 -1.107 -1.628 1.00 87.69 77 ALA A CA 1
ATOM 599 C C . ALA A 1 77 ? 13.048 -1.599 -1.865 1.00 87.69 77 ALA A C 1
ATOM 601 O O . ALA A 1 77 ? 13.544 -1.538 -2.993 1.00 87.69 77 ALA A O 1
ATOM 602 N N . VAL A 1 78 ? 13.713 -2.131 -0.832 1.00 89.19 78 VAL A N 1
ATOM 603 C CA . VAL A 1 78 ? 15.056 -2.723 -0.952 1.00 89.19 78 VAL A CA 1
ATOM 604 C C . VAL A 1 78 ? 15.025 -3.989 -1.809 1.00 89.19 78 VAL A C 1
ATOM 606 O O . VAL A 1 78 ? 15.865 -4.125 -2.697 1.00 89.19 78 VAL A O 1
ATOM 609 N N . ILE A 1 79 ? 14.049 -4.880 -1.602 1.00 86.69 79 ILE A N 1
ATOM 610 C CA . ILE A 1 79 ? 13.901 -6.109 -2.398 1.00 86.69 79 ILE A CA 1
ATOM 611 C C . ILE A 1 79 ? 13.699 -5.765 -3.875 1.00 86.69 79 ILE A C 1
ATOM 613 O O . ILE A 1 79 ? 14.437 -6.262 -4.716 1.00 86.69 79 ILE A O 1
ATOM 617 N N . LEU A 1 80 ? 12.776 -4.856 -4.194 1.00 84.31 80 LEU A N 1
ATOM 618 C CA . LEU A 1 80 ? 12.487 -4.433 -5.571 1.00 84.31 80 LEU A CA 1
ATOM 619 C C . LEU A 1 80 ? 13.636 -3.656 -6.235 1.00 84.31 80 LEU A C 1
ATOM 621 O O . LEU A 1 80 ? 13.679 -3.520 -7.458 1.00 84.31 80 LEU A O 1
ATOM 625 N N . SER A 1 81 ? 14.580 -3.141 -5.444 1.00 84.81 81 SER A N 1
ATOM 626 C CA . SER A 1 81 ? 15.787 -2.491 -5.962 1.00 84.81 81 SER A CA 1
ATOM 627 C C . SER A 1 81 ? 16.860 -3.501 -6.394 1.00 84.81 81 SER A C 1
ATOM 629 O O . SER A 1 81 ? 17.722 -3.164 -7.211 1.00 84.81 81 SER A O 1
ATOM 631 N N . LEU A 1 82 ? 16.820 -4.743 -5.892 1.00 84.56 82 LEU A N 1
ATOM 632 C CA . LEU A 1 82 ? 17.787 -5.787 -6.243 1.00 84.56 82 LEU A CA 1
ATOM 633 C C . LEU A 1 82 ? 17.699 -6.153 -7.727 1.00 84.56 82 LEU A C 1
ATOM 635 O O . LEU A 1 82 ? 16.612 -6.161 -8.288 1.00 84.56 82 LEU A O 1
ATOM 639 N N . PRO A 1 83 ? 18.815 -6.484 -8.397 1.00 74.44 83 PRO A N 1
ATOM 640 C CA . PRO A 1 83 ? 18.830 -6.749 -9.836 1.00 74.44 83 PRO A CA 1
ATOM 641 C C . PRO A 1 83 ? 17.911 -7.899 -10.260 1.00 74.44 83 PRO A C 1
ATOM 643 O O . PRO A 1 83 ? 17.324 -7.770 -11.320 1.00 74.44 83 PRO A O 1
ATOM 646 N N . SER A 1 84 ? 17.736 -8.917 -9.405 1.00 75.81 84 SER A N 1
ATOM 647 C CA . SER A 1 84 ? 16.921 -10.123 -9.652 1.00 75.81 84 SER A CA 1
ATOM 648 C C . SER A 1 84 ? 15.403 -9.941 -9.443 1.00 75.81 84 SER A C 1
ATOM 650 O O . SER A 1 84 ? 14.636 -10.905 -9.527 1.00 75.81 84 SER A O 1
ATOM 652 N N . TYR A 1 85 ? 14.991 -8.739 -9.036 1.00 74.94 85 TYR A N 1
ATOM 653 C CA . TYR A 1 85 ? 13.616 -8.382 -8.716 1.00 74.94 85 TYR A CA 1
ATOM 654 C C . TYR A 1 85 ? 13.310 -7.058 -9.406 1.00 74.94 85 TYR A C 1
ATOM 656 O O . TYR A 1 85 ? 14.116 -6.122 -9.415 1.00 74.94 85 TYR A O 1
ATOM 664 N N . GLY A 1 86 ? 12.143 -6.959 -10.015 1.00 74.88 86 GLY A N 1
ATOM 665 C CA . GLY A 1 86 ? 11.798 -5.748 -10.729 1.00 74.88 86 GLY A CA 1
ATOM 666 C C . GLY A 1 86 ? 10.490 -5.854 -11.474 1.00 74.88 86 GLY A C 1
ATOM 667 O O . GLY A 1 86 ? 10.081 -6.929 -11.926 1.00 74.88 86 GLY A O 1
ATOM 668 N N . ILE A 1 87 ? 9.881 -4.687 -11.596 1.00 78.12 87 ILE A N 1
ATOM 669 C CA . ILE A 1 87 ? 8.696 -4.443 -12.392 1.00 78.12 87 ILE A CA 1
ATOM 670 C C . ILE A 1 87 ? 9.112 -3.457 -13.472 1.00 78.12 87 ILE A C 1
ATOM 672 O O . ILE A 1 87 ? 9.717 -2.425 -13.164 1.00 78.12 87 ILE A O 1
ATOM 676 N N . THR A 1 88 ? 8.830 -3.796 -14.722 1.00 77.50 88 THR A N 1
ATOM 677 C CA . THR A 1 88 ? 9.140 -2.948 -15.874 1.00 77.50 88 THR A CA 1
ATOM 678 C C . THR A 1 88 ? 7.878 -2.659 -16.667 1.00 77.50 88 THR A C 1
ATOM 680 O O . THR A 1 88 ? 6.874 -3.367 -16.575 1.00 77.50 88 THR A O 1
ATOM 683 N N . TYR A 1 89 ? 7.909 -1.565 -17.418 1.00 72.25 89 TYR A N 1
ATOM 684 C CA . TYR A 1 89 ? 6.811 -1.174 -18.293 1.00 72.25 89 TYR A CA 1
ATOM 685 C C . TYR A 1 89 ? 6.890 -1.867 -19.658 1.00 72.25 89 TYR A C 1
ATOM 687 O O . TYR A 1 89 ? 5.945 -1.812 -20.442 1.00 72.25 89 TYR A O 1
ATOM 695 N N . ASN A 1 90 ? 8.027 -2.503 -19.964 1.00 71.19 90 ASN A N 1
ATOM 696 C CA . ASN A 1 90 ? 8.260 -3.220 -21.210 1.00 71.19 90 ASN A CA 1
ATOM 697 C C . ASN A 1 90 ? 8.100 -4.732 -21.016 1.00 71.19 90 ASN A C 1
ATOM 699 O O . ASN A 1 90 ? 9.083 -5.450 -20.838 1.00 71.19 90 ASN A O 1
ATOM 703 N N . SER A 1 91 ? 6.862 -5.211 -21.101 1.00 65.19 91 SER A N 1
ATOM 704 C CA . SER A 1 91 ? 6.559 -6.644 -21.110 1.00 65.19 91 SER A CA 1
ATOM 705 C C . SER A 1 91 ? 6.381 -7.123 -22.550 1.00 65.19 91 SER A C 1
ATOM 707 O O . SER A 1 91 ? 5.283 -7.070 -23.111 1.00 65.19 91 SER A O 1
ATOM 709 N N . ASP A 1 92 ? 7.490 -7.507 -23.189 1.00 64.50 92 ASP A N 1
ATOM 710 C CA . ASP A 1 92 ? 7.524 -8.055 -24.553 1.00 64.50 92 ASP A CA 1
ATOM 711 C C . ASP A 1 92 ? 6.802 -7.176 -25.602 1.00 64.50 92 ASP A C 1
ATOM 713 O O . ASP A 1 92 ? 6.058 -7.664 -26.456 1.00 64.50 92 ASP A O 1
ATOM 717 N N . GLY A 1 93 ? 6.997 -5.852 -25.534 1.00 62.53 93 GLY A N 1
ATOM 718 C CA . GLY A 1 93 ? 6.403 -4.890 -26.474 1.00 62.53 93 GLY A CA 1
ATOM 719 C C . GLY A 1 93 ? 4.973 -4.445 -26.142 1.00 62.53 93 GLY A C 1
ATOM 720 O O . GLY A 1 93 ? 4.345 -3.757 -26.948 1.00 62.53 93 GLY A O 1
ATOM 721 N N . ARG A 1 94 ? 4.442 -4.805 -24.965 1.00 64.25 94 ARG A N 1
ATOM 722 C CA . ARG A 1 94 ? 3.177 -4.274 -24.434 1.00 64.25 94 ARG A CA 1
ATOM 723 C C . ARG A 1 94 ? 3.455 -3.163 -23.418 1.00 64.25 94 ARG A C 1
ATOM 725 O O . ARG A 1 94 ? 4.069 -3.421 -22.391 1.00 64.25 94 ARG A O 1
ATOM 732 N N . TYR A 1 95 ? 2.942 -1.959 -23.680 1.00 67.00 95 TYR A N 1
ATOM 733 C CA . TYR A 1 95 ? 3.154 -0.747 -22.867 1.00 67.00 95 TYR A CA 1
ATOM 734 C C . TYR A 1 95 ? 1.863 -0.266 -22.186 1.00 67.00 95 TYR A C 1
ATOM 736 O O . TYR A 1 95 ? 1.493 0.904 -22.289 1.00 67.00 95 TYR A O 1
ATOM 744 N N . TYR A 1 96 ? 1.123 -1.181 -21.556 1.00 68.44 96 TYR A N 1
ATOM 745 C CA . TYR A 1 96 ? -0.178 -0.866 -20.948 1.00 68.44 96 TYR A CA 1
ATOM 746 C C . TYR A 1 96 ? -0.107 -0.744 -19.425 1.00 68.44 96 TYR A C 1
ATOM 748 O O . TYR A 1 96 ? -0.788 0.098 -18.840 1.00 68.44 96 TYR A O 1
ATOM 756 N N . PHE A 1 97 ? 0.714 -1.567 -18.774 1.00 74.69 97 PHE A N 1
ATOM 757 C CA . PHE A 1 97 ? 0.831 -1.611 -17.322 1.00 74.69 97 PHE A CA 1
ATOM 758 C C . PHE A 1 97 ? 2.228 -2.069 -16.897 1.00 74.69 97 PHE A C 1
ATOM 760 O O . PHE A 1 97 ? 2.971 -2.655 -17.678 1.00 74.69 97 PHE A O 1
ATOM 767 N N . TRP A 1 98 ? 2.565 -1.761 -15.648 1.00 78.56 98 TRP A N 1
ATOM 768 C CA . TRP A 1 98 ? 3.786 -2.206 -14.991 1.00 78.56 98 TRP A CA 1
ATOM 769 C C . TRP A 1 98 ? 3.656 -3.688 -14.644 1.00 78.56 98 TRP A C 1
ATOM 771 O O . TRP A 1 98 ? 2.762 -4.052 -13.882 1.00 78.56 98 TRP A O 1
ATOM 781 N N . GLU A 1 99 ? 4.511 -4.532 -15.214 1.00 80.69 99 GLU A N 1
ATOM 782 C CA . GLU A 1 99 ? 4.451 -5.984 -15.038 1.00 80.69 99 GLU A CA 1
ATOM 783 C C . GLU A 1 99 ? 5.746 -6.516 -14.421 1.00 80.69 99 GLU A C 1
ATOM 785 O O . GLU A 1 99 ? 6.842 -5.994 -14.648 1.00 80.69 99 GLU A O 1
ATOM 790 N N . TYR A 1 100 ? 5.608 -7.553 -13.598 1.00 80.38 100 TYR A N 1
ATOM 791 C CA . TYR A 1 100 ? 6.743 -8.284 -13.058 1.00 80.38 100 TYR A CA 1
ATOM 792 C C . TYR A 1 100 ? 7.567 -8.896 -14.195 1.00 80.38 100 TYR A C 1
ATOM 794 O O . TYR A 1 100 ? 7.028 -9.545 -15.088 1.00 80.38 100 TYR A O 1
ATOM 802 N N . ASN A 1 101 ? 8.887 -8.716 -14.140 1.00 78.94 101 ASN A N 1
ATOM 803 C CA . ASN A 1 101 ? 9.788 -9.328 -15.115 1.00 78.94 101 ASN A CA 1
ATOM 804 C C . ASN A 1 101 ? 9.725 -10.865 -15.053 1.00 78.94 101 ASN A C 1
ATOM 806 O O . ASN A 1 101 ? 9.429 -11.443 -14.009 1.00 78.94 101 ASN A O 1
ATOM 810 N N . ASN A 1 102 ? 10.133 -11.531 -16.136 1.00 75.81 102 ASN A N 1
ATOM 811 C CA . ASN A 1 102 ? 10.233 -12.998 -16.221 1.00 75.81 102 ASN A CA 1
ATOM 812 C C . ASN A 1 102 ? 11.382 -13.609 -15.385 1.00 75.81 102 ASN A C 1
ATOM 814 O O . ASN A 1 102 ? 11.754 -14.764 -15.580 1.00 75.81 102 ASN A O 1
ATOM 818 N N . GLU A 1 103 ? 11.970 -12.844 -14.466 1.00 79.94 103 GLU A N 1
ATOM 819 C CA . GLU A 1 103 ? 13.008 -13.329 -13.560 1.00 79.94 103 GLU A CA 1
ATOM 820 C C . GLU A 1 103 ? 12.392 -14.101 -12.386 1.00 79.94 103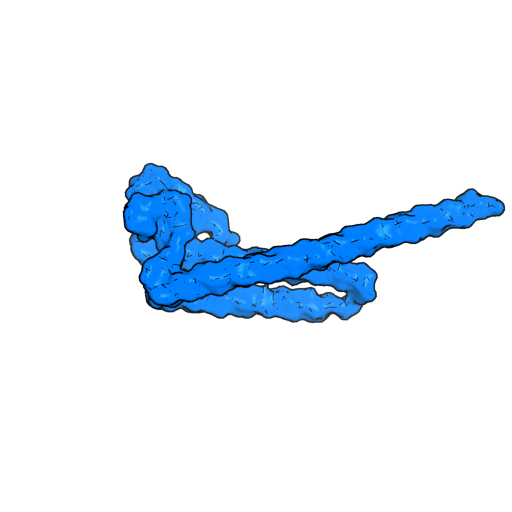 GLU A C 1
ATOM 822 O O . GLU A 1 103 ? 11.311 -13.767 -11.897 1.00 79.94 103 GLU A O 1
ATOM 827 N N . GLU A 1 104 ? 13.096 -15.126 -11.896 1.00 81.19 104 GLU A N 1
ATOM 828 C CA . GLU A 1 104 ? 12.586 -16.025 -10.848 1.00 81.19 104 GLU A CA 1
ATOM 829 C C . GLU A 1 104 ? 12.123 -15.268 -9.592 1.00 81.19 104 GLU A C 1
ATOM 831 O O . GLU A 1 104 ? 11.067 -15.574 -9.032 1.00 81.19 104 GLU A O 1
ATOM 836 N N . GLY A 1 105 ? 12.873 -14.238 -9.182 1.00 79.75 105 GLY A N 1
ATOM 837 C CA . GLY A 1 105 ? 12.539 -13.400 -8.030 1.00 79.75 105 GLY A CA 1
ATOM 838 C C . GLY A 1 105 ? 11.244 -12.606 -8.218 1.00 79.75 105 GLY A C 1
ATOM 839 O O . GLY A 1 105 ? 10.402 -12.563 -7.319 1.00 79.75 105 GLY A O 1
ATOM 840 N N . SER A 1 106 ? 11.040 -12.037 -9.405 1.00 82.12 106 SER A N 1
ATOM 841 C CA . SER A 1 106 ? 9.825 -11.298 -9.760 1.00 82.12 106 SER A CA 1
ATOM 842 C C . SER A 1 106 ? 8.585 -12.198 -9.801 1.00 82.12 106 SER A C 1
ATOM 844 O O . SER A 1 106 ? 7.532 -11.808 -9.301 1.00 82.12 106 SER A O 1
ATOM 846 N N . VAL A 1 107 ? 8.709 -13.436 -10.291 1.00 84.38 107 VAL A N 1
ATOM 847 C CA . VAL A 1 107 ? 7.598 -14.408 -10.301 1.00 84.38 107 VAL A CA 1
ATOM 848 C C . VAL A 1 107 ? 7.190 -14.824 -8.885 1.00 84.38 107 VAL A C 1
ATOM 850 O O . VAL A 1 107 ? 6.004 -15.007 -8.599 1.00 84.38 107 VAL A O 1
ATOM 853 N N . ILE A 1 108 ? 8.160 -14.985 -7.980 1.00 87.00 108 ILE A N 1
ATOM 854 C CA . ILE A 1 108 ? 7.876 -15.277 -6.570 1.00 87.00 108 ILE A CA 1
ATOM 855 C C . ILE A 1 108 ? 7.172 -14.083 -5.923 1.00 87.00 108 ILE A C 1
ATOM 857 O O . ILE A 1 108 ? 6.156 -14.273 -5.253 1.00 87.00 108 ILE A O 1
ATOM 861 N N . MET A 1 109 ? 7.671 -12.868 -6.159 1.00 85.75 109 MET A N 1
ATOM 862 C CA . MET A 1 109 ? 7.089 -11.649 -5.601 1.00 85.75 109 MET A CA 1
ATOM 863 C C . MET A 1 109 ? 5.639 -11.451 -6.059 1.00 85.75 109 MET A C 1
ATOM 865 O O . MET A 1 109 ? 4.780 -11.222 -5.216 1.00 85.75 109 MET A O 1
ATOM 869 N N . ALA A 1 110 ? 5.336 -11.681 -7.340 1.00 86.38 110 ALA A N 1
ATOM 870 C CA . ALA A 1 110 ? 3.973 -11.604 -7.871 1.00 86.38 110 ALA A CA 1
ATOM 871 C C . ALA A 1 110 ? 2.985 -12.543 -7.151 1.00 86.38 110 ALA A C 1
ATOM 873 O O . ALA A 1 110 ? 1.828 -12.197 -6.916 1.00 86.38 110 ALA A O 1
ATOM 874 N N . LYS A 1 111 ? 3.432 -13.747 -6.763 1.00 88.38 111 LYS A N 1
ATOM 875 C CA . LYS A 1 111 ? 2.600 -14.668 -5.971 1.00 88.38 111 LYS A CA 1
ATOM 876 C C . LYS A 1 111 ? 2.392 -14.146 -4.555 1.00 88.38 111 LYS A C 1
ATOM 878 O O . LYS A 1 111 ? 1.277 -14.208 -4.047 1.00 88.38 111 LYS A O 1
ATOM 883 N N . VAL A 1 112 ? 3.462 -13.676 -3.915 1.00 90.38 112 VAL A N 1
ATOM 884 C CA . VAL A 1 112 ? 3.417 -13.142 -2.546 1.00 90.38 112 VAL A CA 1
ATOM 885 C C . VAL A 1 112 ? 2.486 -11.937 -2.466 1.00 90.38 112 VAL A C 1
ATOM 887 O O . VAL A 1 112 ? 1.687 -11.863 -1.535 1.00 90.38 112 VAL A O 1
ATOM 890 N N . ASP A 1 113 ? 2.553 -11.051 -3.453 1.00 88.19 113 ASP A N 1
ATOM 891 C CA . ASP A 1 113 ? 1.731 -9.850 -3.558 1.00 88.19 113 ASP A CA 1
ATOM 892 C C . ASP A 1 113 ? 0.231 -10.184 -3.570 1.00 88.19 113 ASP A C 1
ATOM 894 O O . ASP A 1 113 ? -0.531 -9.711 -2.728 1.00 88.19 113 ASP A O 1
ATOM 898 N N . LEU A 1 114 ? -0.180 -11.148 -4.401 1.00 89.19 114 LEU A N 1
ATOM 899 C CA . LEU A 1 114 ? -1.574 -11.599 -4.458 1.00 89.19 114 LEU A CA 1
ATOM 900 C C . LEU A 1 114 ? -2.074 -12.177 -3.123 1.00 89.19 114 LEU A C 1
ATOM 902 O O . LEU A 1 114 ? -3.216 -11.936 -2.721 1.00 89.19 114 LEU A O 1
ATOM 906 N N . TYR A 1 115 ? -1.236 -12.945 -2.419 1.00 92.94 115 TYR A N 1
ATOM 907 C CA . TYR A 1 115 ? -1.586 -13.458 -1.092 1.00 92.94 115 TYR A CA 1
ATOM 908 C C . TYR A 1 115 ? -1.674 -12.342 -0.050 1.00 92.94 115 TYR A C 1
ATOM 910 O O . TYR A 1 115 ? -2.588 -12.350 0.778 1.00 92.94 115 TYR A O 1
ATOM 918 N N . TYR A 1 116 ? -0.733 -11.400 -0.084 1.00 91.25 116 TYR A N 1
ATOM 919 C CA . TYR A 1 116 ? -0.696 -10.256 0.815 1.00 91.25 116 TYR A CA 1
ATOM 920 C C . TYR A 1 116 ? -1.962 -9.407 0.672 1.00 91.25 116 TYR A C 1
ATOM 922 O O . TYR A 1 116 ? -2.664 -9.192 1.665 1.00 91.25 116 TYR A O 1
ATOM 930 N N . ASP A 1 117 ? -2.315 -9.027 -0.555 1.00 91.25 117 ASP A N 1
ATOM 931 C CA . ASP A 1 117 ? -3.504 -8.228 -0.848 1.00 91.25 117 ASP A CA 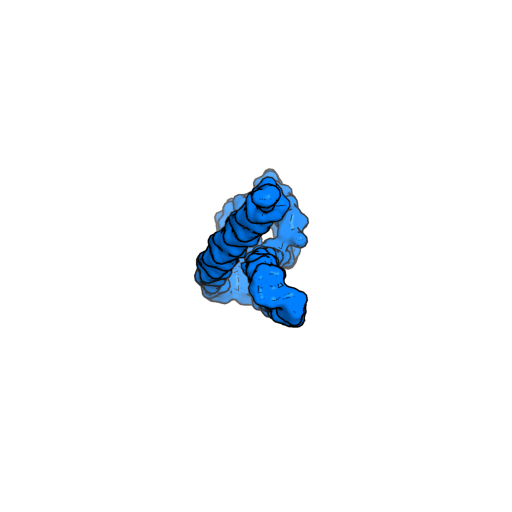1
ATOM 932 C C . ASP A 1 117 ? -4.783 -8.915 -0.369 1.00 91.25 117 ASP A C 1
ATOM 934 O O . ASP A 1 117 ? -5.605 -8.310 0.327 1.00 91.25 117 ASP A O 1
ATOM 938 N N . LEU A 1 118 ? -4.936 -10.212 -0.654 1.00 93.69 118 LEU A N 1
ATOM 939 C CA . LEU A 1 118 ? -6.113 -10.970 -0.233 1.00 93.69 118 LEU A CA 1
ATOM 940 C C . LEU A 1 118 ? -6.259 -10.986 1.293 1.00 93.69 118 LEU A C 1
ATOM 942 O O . LEU A 1 118 ? -7.357 -10.763 1.816 1.00 93.69 118 LEU A O 1
ATOM 946 N N . VAL A 1 119 ? -5.164 -11.232 2.017 1.00 94.38 119 VAL A N 1
ATOM 947 C CA . VAL A 1 119 ? -5.167 -11.293 3.483 1.00 94.38 119 VAL A CA 1
ATOM 948 C C . VAL A 1 119 ? -5.459 -9.921 4.083 1.00 94.38 119 VAL A C 1
ATOM 950 O O . VAL A 1 119 ? -6.336 -9.806 4.945 1.00 94.38 119 VAL A O 1
ATOM 953 N N . VAL A 1 120 ? -4.768 -8.874 3.630 1.00 92.25 120 VAL A N 1
ATOM 954 C CA . VAL A 1 120 ? -4.895 -7.542 4.228 1.00 92.25 120 VAL A CA 1
ATOM 955 C C . VAL A 1 120 ? -6.241 -6.901 3.898 1.00 92.25 120 VAL A C 1
ATOM 957 O O . VAL A 1 120 ? -6.854 -6.301 4.787 1.00 92.25 120 VAL A O 1
ATOM 960 N N . PHE A 1 121 ? -6.771 -7.076 2.684 1.00 93.00 121 PHE A N 1
ATOM 961 C CA . PHE A 1 121 ? -8.117 -6.604 2.348 1.00 93.00 121 PHE A CA 1
ATOM 962 C C . PHE A 1 121 ? -9.198 -7.340 3.130 1.00 93.00 121 PHE A C 1
ATOM 964 O O . PHE A 1 121 ? -10.086 -6.690 3.684 1.00 93.00 121 PHE A O 1
ATOM 971 N N . SER A 1 122 ? -9.099 -8.667 3.255 1.00 94.19 122 SER A N 1
ATOM 972 C CA . SER A 1 122 ? -10.046 -9.448 4.060 1.00 94.19 122 SER A CA 1
ATOM 973 C C . SER A 1 122 ? -10.030 -9.001 5.523 1.00 94.19 122 SER A C 1
ATOM 975 O O . SER A 1 122 ? -11.080 -8.746 6.115 1.00 94.19 122 SER A O 1
ATOM 977 N N . PHE A 1 123 ? -8.838 -8.831 6.098 1.00 93.12 123 PHE A N 1
ATOM 978 C CA . PHE A 1 123 ? -8.660 -8.336 7.462 1.00 93.12 123 PHE A CA 1
ATOM 979 C C . PHE A 1 123 ? -9.262 -6.935 7.655 1.00 93.12 123 PHE A C 1
ATOM 981 O O . PHE A 1 123 ? -10.054 -6.708 8.572 1.00 93.12 123 PHE A O 1
ATOM 988 N N . THR A 1 124 ? -8.941 -6.008 6.752 1.00 93.06 124 THR A N 1
ATOM 989 C CA . THR A 1 124 ? -9.428 -4.622 6.780 1.00 93.06 124 THR A CA 1
ATOM 990 C C . THR A 1 124 ? -10.952 -4.564 6.669 1.00 93.06 124 THR A C 1
ATOM 992 O O . THR A 1 124 ? -11.606 -3.846 7.428 1.00 93.06 124 THR A O 1
ATOM 995 N N . PHE A 1 125 ? -11.538 -5.365 5.777 1.00 93.31 125 PHE A N 1
ATOM 996 C CA . PHE A 1 125 ? -12.984 -5.461 5.595 1.00 93.31 125 PHE A CA 1
ATOM 997 C C . PHE A 1 125 ? -13.699 -5.923 6.872 1.00 93.31 125 PHE A C 1
ATOM 999 O O . PHE A 1 125 ? -14.659 -5.285 7.312 1.00 93.31 125 PHE A O 1
ATOM 1006 N N . VAL A 1 126 ? -13.197 -6.983 7.515 1.00 94.94 126 VAL A N 1
ATOM 1007 C CA . VAL A 1 126 ? -13.764 -7.500 8.771 1.00 94.94 126 VAL A CA 1
ATOM 1008 C C . VAL A 1 126 ? -13.712 -6.444 9.875 1.00 94.94 126 VAL A C 1
ATOM 1010 O O . VAL A 1 126 ? -14.714 -6.223 10.558 1.00 94.94 126 VAL A O 1
ATOM 1013 N N . ILE A 1 127 ? -12.588 -5.736 10.027 1.00 93.06 127 ILE A N 1
ATOM 1014 C CA . ILE A 1 127 ? -12.472 -4.663 11.025 1.00 93.06 127 ILE A CA 1
ATOM 1015 C C . ILE A 1 127 ? -13.490 -3.554 10.766 1.00 93.06 127 ILE A C 1
ATOM 1017 O O . ILE A 1 127 ? -14.144 -3.093 11.703 1.00 93.06 127 ILE A O 1
ATOM 1021 N N . TYR A 1 128 ? -13.676 -3.141 9.513 1.00 92.75 128 TYR A N 1
ATOM 1022 C CA . TYR A 1 128 ? -14.652 -2.102 9.196 1.00 92.75 128 TYR A CA 1
ATOM 1023 C C . TYR A 1 128 ? -16.094 -2.518 9.488 1.00 92.75 128 TYR A C 1
ATOM 1025 O O . TYR A 1 128 ? -16.859 -1.684 9.976 1.00 92.75 128 TYR A O 1
ATOM 1033 N N . ILE A 1 129 ? -16.463 -3.787 9.275 1.00 93.56 129 ILE A N 1
ATOM 1034 C CA . ILE A 1 129 ? -17.774 -4.303 9.702 1.00 93.56 129 ILE A CA 1
ATOM 1035 C C . ILE A 1 129 ? -17.934 -4.146 11.215 1.00 93.56 129 ILE A C 1
ATOM 1037 O O . ILE A 1 129 ? -18.954 -3.634 11.682 1.00 93.56 129 ILE A O 1
ATOM 1041 N N . VAL A 1 130 ? -16.920 -4.537 11.988 1.00 92.19 130 VAL A N 1
ATOM 1042 C CA . VAL A 1 130 ? -16.949 -4.420 13.451 1.00 92.19 130 VAL A CA 1
ATOM 1043 C C . VAL A 1 130 ? -17.111 -2.956 13.870 1.00 92.19 130 VAL A C 1
ATOM 1045 O O . VAL A 1 130 ? -18.012 -2.637 14.649 1.00 92.19 130 VAL A O 1
ATOM 1048 N N . VAL A 1 131 ? -16.306 -2.048 13.312 1.00 90.25 131 VAL A N 1
ATOM 1049 C CA . VAL A 1 131 ? -16.403 -0.601 13.568 1.00 90.25 131 VAL A CA 1
ATOM 1050 C C . VAL A 1 131 ? -17.802 -0.073 13.244 1.00 90.25 131 VAL A C 1
ATOM 1052 O O . VAL A 1 131 ? -18.385 0.663 14.041 1.00 90.25 131 VAL A O 1
ATOM 1055 N N . PHE A 1 132 ? -18.379 -0.472 12.112 1.00 90.94 132 PHE A N 1
ATOM 1056 C CA . PHE A 1 132 ? -19.716 -0.050 11.702 1.00 90.94 132 PHE A CA 1
ATOM 1057 C C . PHE A 1 132 ? -20.800 -0.485 12.702 1.00 90.94 132 PHE A C 1
ATOM 1059 O O . PHE A 1 132 ? -21.641 0.326 13.103 1.00 90.94 132 PHE A O 1
ATOM 1066 N N . VAL A 1 133 ? -20.741 -1.732 13.182 1.00 91.31 133 VAL A N 1
ATOM 1067 C CA . VAL A 1 133 ? -21.650 -2.241 14.223 1.00 91.31 133 VAL A CA 1
ATOM 1068 C C . VAL A 1 133 ? -21.510 -1.436 15.520 1.00 91.31 133 VAL A C 1
ATOM 1070 O O . VAL A 1 133 ? -22.519 -1.065 16.129 1.00 91.31 133 VAL A O 1
ATOM 1073 N N . TYR A 1 134 ? -20.282 -1.099 15.929 1.00 87.88 134 TYR A N 1
ATOM 1074 C CA . TYR A 1 134 ? -20.048 -0.256 17.106 1.00 87.88 134 TYR A CA 1
ATOM 1075 C C . TYR A 1 134 ? -20.649 1.142 16.952 1.00 87.88 134 TYR A C 1
ATOM 1077 O O . TYR A 1 134 ? -21.318 1.620 17.872 1.00 87.88 134 TYR A O 1
ATOM 1085 N N . VAL A 1 135 ? -20.491 1.778 15.790 1.00 88.38 135 VAL A N 1
ATOM 1086 C CA . VAL A 1 135 ? -21.074 3.100 15.515 1.00 88.38 135 VAL A CA 1
ATOM 1087 C C . VAL A 1 135 ? -22.603 3.069 15.641 1.00 88.38 135 VAL A C 1
ATOM 1089 O O . VAL A 1 135 ? -23.186 3.944 16.291 1.00 88.38 135 VAL A O 1
ATOM 1092 N N . ILE A 1 136 ? -23.266 2.042 15.097 1.00 89.75 136 ILE A N 1
ATOM 1093 C CA . ILE A 1 136 ? -24.724 1.870 15.232 1.00 89.75 136 ILE A CA 1
ATOM 1094 C C . ILE A 1 136 ? -25.124 1.690 16.702 1.00 89.75 136 ILE A C 1
ATOM 1096 O O . ILE A 1 136 ? -26.098 2.304 17.160 1.00 89.75 136 ILE A O 1
ATOM 1100 N N . LYS A 1 137 ? -24.372 0.880 17.458 1.00 87.88 137 LYS A N 1
ATOM 1101 C CA . LYS A 1 137 ? -24.629 0.637 18.884 1.00 87.88 137 LYS A CA 1
ATOM 1102 C C . LYS A 1 137 ? -24.510 1.927 19.698 1.00 87.88 137 LYS A C 1
ATOM 1104 O O . LYS A 1 137 ? -25.408 2.229 20.483 1.00 87.88 137 LYS A O 1
ATOM 1109 N N . VAL A 1 138 ? -23.466 2.725 19.467 1.00 85.00 138 VAL A N 1
ATOM 1110 C CA . VAL A 1 138 ? -23.264 4.026 20.130 1.00 85.00 138 VAL A CA 1
ATOM 1111 C C . VAL A 1 138 ? -24.408 4.993 19.808 1.00 85.00 138 VAL A C 1
ATOM 1113 O O . VAL A 1 138 ? -24.968 5.608 20.719 1.00 85.00 138 VAL A O 1
ATOM 1116 N N . LYS A 1 139 ? -24.820 5.089 18.535 1.00 87.06 139 LYS A N 1
ATOM 1117 C CA . LYS A 1 139 ? -25.941 5.948 18.116 1.00 87.06 139 LYS A CA 1
ATOM 1118 C C . LYS A 1 139 ? -27.261 5.534 18.779 1.00 87.06 139 LYS A C 1
ATOM 1120 O O . LYS A 1 139 ? -28.001 6.390 19.266 1.00 87.06 139 LYS A O 1
ATOM 1125 N N . SER A 1 140 ? -27.529 4.231 18.850 1.00 85.12 140 SER A N 1
ATOM 1126 C CA . SER A 1 140 ? -28.749 3.682 19.458 1.00 85.12 140 SER A CA 1
ATOM 1127 C C . SER A 1 140 ? -28.799 3.916 20.971 1.00 85.12 140 SER A C 1
ATOM 1129 O O . SER A 1 140 ? -29.837 4.321 21.494 1.00 85.12 140 SER A O 1
ATOM 1131 N N . SER A 1 141 ? -27.680 3.731 21.681 1.00 83.81 141 SER A N 1
ATOM 1132 C CA . SER A 1 141 ? -27.590 4.020 23.120 1.00 83.81 141 SER A CA 1
ATOM 1133 C C . SER A 1 141 ? -27.824 5.500 23.427 1.00 83.81 141 SER A C 1
ATOM 1135 O O . SER A 1 141 ? -28.548 5.826 24.366 1.00 83.81 141 SER A O 1
ATOM 1137 N N . ARG A 1 142 ? -27.276 6.406 22.606 1.00 80.31 142 ARG A N 1
ATOM 1138 C CA . ARG A 1 142 ? -27.466 7.855 22.775 1.00 80.31 142 ARG A CA 1
ATOM 1139 C C . ARG A 1 142 ? -28.919 8.280 22.546 1.00 80.31 142 ARG A C 1
ATOM 1141 O O . ARG A 1 142 ? -29.434 9.101 23.296 1.00 80.31 142 ARG A O 1
ATOM 1148 N N . SER A 1 143 ? -29.590 7.692 21.551 1.00 80.88 143 SER A N 1
ATOM 1149 C CA . SER A 1 143 ? -31.014 7.938 21.284 1.00 80.88 143 SER A CA 1
ATOM 1150 C C . SER A 1 143 ? -31.910 7.458 22.431 1.00 80.88 143 SER A C 1
ATOM 1152 O O . SER A 1 143 ? -32.799 8.198 22.851 1.00 80.88 143 SER A O 1
ATOM 1154 N N . LYS A 1 144 ? -31.636 6.272 22.997 1.00 79.00 144 LYS A N 1
ATOM 1155 C CA . LYS A 1 144 ? -32.356 5.771 24.180 1.00 79.00 144 LYS A CA 1
ATOM 1156 C C . LYS A 1 144 ? -32.188 6.699 25.385 1.00 79.00 144 LYS A C 1
ATOM 1158 O O . LYS A 1 144 ? -33.192 7.049 26.001 1.00 79.00 144 LYS A O 1
ATOM 1163 N N . LEU A 1 145 ? -30.961 7.150 25.667 1.00 77.88 145 LEU A N 1
ATOM 1164 C CA . LEU A 1 145 ? -30.679 8.072 26.774 1.00 77.88 145 LEU A CA 1
ATOM 1165 C C . LEU A 1 145 ? -31.475 9.381 26.645 1.00 77.88 145 LEU A C 1
ATOM 1167 O O . LEU A 1 145 ? -32.104 9.812 27.608 1.00 77.88 145 LEU A O 1
ATOM 1171 N N . LEU A 1 146 ? -31.505 9.969 25.444 1.00 73.50 146 LEU A N 1
ATOM 1172 C CA . LEU A 1 146 ? -32.246 11.206 25.183 1.00 73.50 146 LEU A CA 1
ATOM 1173 C C . LEU A 1 146 ? -33.763 11.026 25.367 1.00 73.50 146 LEU A C 1
ATOM 1175 O O . LEU A 1 146 ? -34.439 11.914 25.871 1.00 73.50 146 LEU A O 1
ATOM 1179 N N . SER A 1 147 ? -34.301 9.864 24.980 1.00 72.75 147 SER A N 1
ATOM 1180 C CA . SER A 1 147 ? -35.724 9.551 25.166 1.00 72.75 147 SER A CA 1
ATOM 1181 C C . SER A 1 147 ? -36.109 9.332 26.634 1.00 72.75 147 SER A C 1
ATOM 1183 O O . SER A 1 147 ? -37.240 9.624 27.011 1.00 72.75 147 SER A O 1
ATOM 1185 N N . SER A 1 148 ? -35.179 8.855 27.474 1.00 71.62 148 SER A N 1
ATOM 1186 C CA . SER A 1 148 ? -35.419 8.678 28.912 1.00 71.62 148 SER A CA 1
ATOM 1187 C C . SER A 1 148 ? -35.359 9.982 29.707 1.00 71.62 148 SER A C 1
ATOM 1189 O O . SER A 1 148 ? -36.094 10.111 30.675 1.00 71.62 148 SER A O 1
ATOM 1191 N N . THR A 1 149 ? -34.545 10.961 29.299 1.00 68.75 149 THR A N 1
ATOM 1192 C CA . THR A 1 149 ? -34.502 12.287 29.944 1.00 68.75 149 THR A CA 1
ATOM 1193 C C . THR A 1 149 ? -35.673 13.196 29.563 1.00 68.75 149 THR A C 1
ATOM 1195 O O . THR A 1 149 ? -35.897 14.196 30.233 1.00 68.75 149 THR A O 1
ATOM 1198 N N . LEU A 1 150 ? -36.422 12.864 28.506 1.00 66.75 150 LEU A N 1
ATOM 1199 C CA . LEU A 1 150 ? -37.605 13.606 28.047 1.00 66.75 150 LEU A CA 1
ATOM 1200 C C . LEU A 1 150 ? -38.935 13.068 28.605 1.00 66.75 150 LEU A C 1
ATOM 1202 O O . LEU A 1 150 ? -39.984 13.622 28.278 1.00 66.75 150 LEU A O 1
ATOM 1206 N N . LYS A 1 151 ? -38.924 12.006 29.424 1.00 47.69 151 LYS A N 1
ATOM 1207 C CA . LYS A 1 151 ? -40.122 11.552 30.146 1.00 47.69 151 LYS A CA 1
ATOM 1208 C C . LYS A 1 151 ? -40.202 12.268 31.508 1.00 47.69 151 LYS A C 1
ATOM 1210 O O . LYS A 1 151 ? -39.301 12.037 32.314 1.00 47.69 151 LYS A O 1
ATOM 1215 N N . PRO A 1 152 ? -41.208 13.138 31.732 1.00 52.19 152 PRO A N 1
ATOM 1216 C CA . PRO A 1 152 ? -41.437 13.812 33.011 1.00 52.19 152 PRO A CA 1
ATOM 1217 C C . PRO A 1 152 ? -41.918 12.852 34.104 1.00 52.19 152 PRO A C 1
ATOM 1219 O O . PRO A 1 152 ? -42.505 11.799 33.756 1.00 52.19 152 PRO A O 1
#

Secondary structure (DSSP, 8-state):
-HHHHHHHHHHHHHHT----HHHHHHHHHHHHHHHHHHHHHHHHHHHHHHHHHH-TTTHHHHHHHHHHHHHHHHHHHHHHHSTT--EES-BTTB-SS-EE-SSHHHHHHHHHHHHHHHHHHHHHHHHHHHHHHHHHHHHHHHHHHHHHHT--

Organism: NCBI:txid37863

Radius of gyration: 21.77 Å; chains: 1; bounding box: 60×30×60 Å